Protein AF-A0AAD3D5B6-F1 (afdb_monomer_lite)

Sequence (164 aa):
MVGFAARDKNPHFPGTHKYIALSQQAQGDLVAATDTMNRAVLYEAPWDDTNTIEIREMFQELQAKKKSKAKKSIKEDCNKDKYVLCKSKLDSHALSHGYEVVDTSSSTAPMASYCRGATRLNFWLTTGTVGSYLCHPKRGKTQLFRRDVTMTEAESIFEQAIAI

pLDDT: mean 83.94, std 12.04, range [38.84, 94.69]

Secondary structure (DSSP, 8-state):
--SHHHHTT-TT-TTHHHHHHHHHHHTT-HHHHHHHHHHHHHHS-TT-HHHHHHHHHHHHHHHHHHHHHHHHHHHHHT-TTT-SS-HHHHHHHHHHTTPEEEP-TT-SS-EEEEEETTEEEEEETTTTEEEEEEEETTTEEEEEEE-S--HHHHHHHHHHTT--

Foldseek 3Di:
DPQPVVCVVAVQAQPSLVVVLVVCVVVVNLVVSLVSLVSCLVRHPVVDPVSNVVSVVVNVVSVVVVVVVVVVVQCVQVVVVQWQERQVLLVVLCVVLVWDWDDPVVPPFPWTWTDDVQWIWIARGRFRKIKIWHQDPVPGIDIDIDTPHGHVNSSVVSVVVPPD

Structure (mmCIF, N/CA/C/O backbone):
data_AF-A0AAD3D5B6-F1
#
_entry.id   AF-A0AAD3D5B6-F1
#
loop_
_atom_site.group_PDB
_atom_site.id
_atom_site.type_symbol
_atom_site.label_atom_id
_atom_site.label_alt_id
_atom_site.label_comp_id
_atom_site.label_asym_id
_atom_site.label_entity_id
_atom_site.label_seq_id
_atom_site.pdbx_PDB_ins_code
_atom_site.Cartn_x
_atom_site.Cartn_y
_atom_site.Cartn_z
_atom_site.occupancy
_atom_site.B_iso_or_equiv
_atom_site.auth_seq_id
_atom_site.auth_comp_id
_atom_site.auth_asym_id
_atom_site.auth_atom_id
_atom_site.pdbx_PDB_model_num
ATOM 1 N N . MET A 1 1 ? -0.003 -12.262 -30.944 1.00 44.38 1 MET A N 1
ATOM 2 C CA . MET A 1 1 ? 1.193 -12.921 -30.366 1.00 44.38 1 MET A CA 1
ATOM 3 C C . MET A 1 1 ? 2.243 -13.107 -31.462 1.00 44.38 1 MET A C 1
ATOM 5 O O . MET A 1 1 ? 2.235 -14.151 -32.092 1.00 44.38 1 MET A O 1
ATOM 9 N N . VAL A 1 2 ? 3.090 -12.111 -31.764 1.00 47.75 2 VAL A N 1
ATOM 10 C CA . VAL A 1 2 ? 3.989 -12.200 -32.949 1.00 47.75 2 VAL A CA 1
ATOM 11 C C . VAL A 1 2 ? 5.471 -11.876 -32.661 1.00 47.75 2 VAL A C 1
ATOM 13 O O . VAL A 1 2 ? 6.297 -11.993 -33.551 1.00 47.75 2 VAL A O 1
ATOM 16 N N . GLY A 1 3 ? 5.855 -11.532 -31.423 1.00 51.56 3 GLY A N 1
ATOM 17 C CA . GLY A 1 3 ? 7.245 -11.139 -31.107 1.00 51.56 3 GLY A CA 1
ATOM 18 C C . GLY A 1 3 ? 8.156 -12.236 -30.535 1.00 51.56 3 GLY A C 1
ATOM 19 O O . GLY A 1 3 ? 9.369 -12.179 -30.705 1.00 51.56 3 GLY A O 1
ATOM 20 N N . PHE A 1 4 ? 7.602 -13.248 -29.858 1.00 56.78 4 PHE A N 1
ATOM 21 C CA . PHE A 1 4 ? 8.413 -14.202 -29.083 1.00 56.78 4 PHE A CA 1
ATOM 22 C C . PHE A 1 4 ? 9.172 -15.216 -29.952 1.00 56.78 4 PHE A C 1
ATOM 24 O O . PHE A 1 4 ? 10.326 -15.513 -29.668 1.00 56.78 4 PHE A O 1
ATOM 31 N N . ALA A 1 5 ? 8.571 -15.674 -31.055 1.00 56.56 5 ALA A N 1
ATOM 32 C CA . ALA A 1 5 ? 9.188 -16.659 -31.948 1.00 56.56 5 ALA A CA 1
ATOM 33 C C . ALA A 1 5 ? 10.414 -16.119 -32.712 1.00 56.56 5 ALA A C 1
ATOM 35 O O . ALA A 1 5 ? 11.290 -16.892 -33.094 1.00 56.56 5 ALA A O 1
ATOM 36 N N . ALA A 1 6 ? 10.491 -14.799 -32.925 1.00 54.44 6 ALA A N 1
ATOM 37 C CA . ALA A 1 6 ? 11.641 -14.156 -33.560 1.00 54.44 6 ALA A CA 1
ATOM 38 C C . ALA A 1 6 ? 12.846 -14.060 -32.605 1.00 54.44 6 ALA A C 1
ATOM 40 O O . ALA A 1 6 ? 13.982 -14.265 -33.030 1.00 54.44 6 ALA A O 1
ATOM 41 N N . ARG A 1 7 ? 12.597 -13.834 -31.305 1.00 55.69 7 ARG A N 1
ATOM 42 C CA . ARG A 1 7 ? 13.638 -13.753 -30.267 1.00 55.69 7 ARG A CA 1
ATOM 43 C C . ARG A 1 7 ? 14.417 -15.060 -30.124 1.00 55.69 7 ARG A C 1
ATOM 45 O O . ARG A 1 7 ? 15.637 -15.034 -30.015 1.00 55.69 7 ARG A O 1
ATOM 52 N N . ASP A 1 8 ? 13.721 -16.192 -30.165 1.00 60.78 8 ASP A N 1
ATOM 53 C CA . ASP A 1 8 ? 14.336 -17.509 -29.9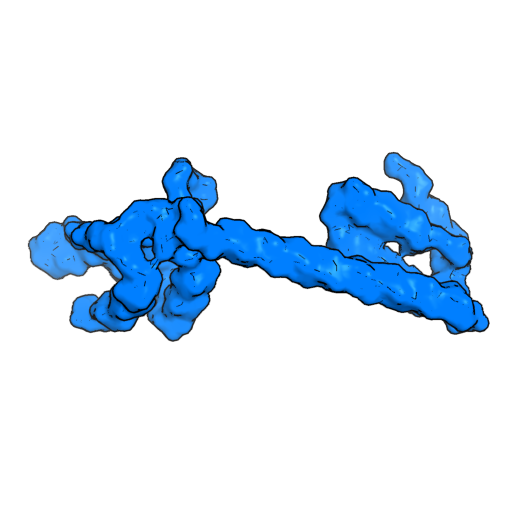49 1.00 60.78 8 ASP A CA 1
ATOM 54 C C . ASP A 1 8 ? 15.210 -17.963 -31.133 1.00 60.78 8 ASP A C 1
ATOM 56 O O . ASP A 1 8 ? 16.017 -18.879 -31.001 1.00 60.78 8 ASP A O 1
ATOM 60 N N . LYS A 1 9 ? 15.068 -17.314 -32.295 1.00 67.25 9 LYS A N 1
ATOM 61 C CA . LYS A 1 9 ? 15.807 -17.643 -33.521 1.00 67.25 9 LYS A CA 1
ATOM 62 C C . LYS A 1 9 ? 17.082 -16.812 -33.695 1.00 67.25 9 LYS A C 1
ATOM 64 O O . LYS A 1 9 ? 18.009 -17.293 -34.337 1.00 67.25 9 LYS A O 1
ATOM 69 N N . ASN A 1 10 ? 17.139 -15.591 -33.153 1.00 68.06 10 ASN A N 1
ATOM 70 C CA . ASN A 1 10 ? 18.338 -14.748 -33.182 1.00 68.06 10 ASN A CA 1
ATOM 71 C C . ASN A 1 10 ? 18.352 -13.742 -32.009 1.00 68.06 10 ASN A C 1
ATOM 73 O O . ASN A 1 10 ? 17.967 -12.583 -32.183 1.00 68.06 10 ASN A O 1
ATOM 77 N N . PRO A 1 11 ? 18.802 -14.156 -30.812 1.00 65.75 11 PRO A N 1
ATOM 78 C CA . PRO A 1 11 ? 18.778 -13.314 -29.614 1.00 65.75 11 PRO A CA 1
ATOM 79 C C . PRO A 1 11 ? 19.756 -12.129 -29.665 1.00 65.75 11 PRO A C 1
ATOM 81 O O . PRO A 1 11 ? 19.648 -11.224 -28.841 1.00 65.75 11 PRO A O 1
ATOM 84 N N . HIS A 1 12 ? 20.687 -12.119 -30.624 1.00 71.81 12 HIS A N 1
ATOM 85 C CA . HIS A 1 12 ? 21.710 -11.083 -30.778 1.00 71.81 12 HIS A CA 1
ATOM 86 C C . HIS A 1 12 ? 21.318 -9.970 -31.756 1.00 71.81 12 HIS A C 1
ATOM 88 O O . HIS A 1 12 ? 22.087 -9.024 -31.921 1.00 71.81 12 HIS A O 1
ATOM 94 N N . PHE A 1 13 ? 20.166 -10.075 -32.431 1.00 75.50 13 PHE A N 1
ATOM 95 C CA . PHE A 1 13 ? 19.772 -9.078 -33.423 1.00 75.50 13 PHE A CA 1
ATOM 96 C C . PHE A 1 13 ? 19.442 -7.732 -32.751 1.00 75.50 13 PHE A C 1
ATOM 98 O O . PHE A 1 13 ? 18.493 -7.682 -31.953 1.00 75.50 13 PHE A O 1
ATOM 105 N N . PRO A 1 14 ? 20.174 -6.651 -33.088 1.00 76.06 14 PRO A N 1
ATOM 106 C CA . PRO A 1 14 ? 19.983 -5.345 -32.473 1.00 76.06 14 PRO A CA 1
ATOM 107 C C . PRO A 1 14 ? 18.589 -4.781 -32.778 1.00 76.06 14 PRO A C 1
ATOM 109 O O . PRO A 1 14 ? 18.043 -4.941 -33.869 1.00 76.06 14 PRO A O 1
ATOM 112 N N . GLY A 1 15 ? 17.984 -4.136 -31.790 1.00 78.50 15 GLY A N 1
ATOM 113 C CA . GLY A 1 15 ? 16.640 -3.576 -31.800 1.00 78.50 15 GLY A CA 1
ATOM 114 C C . GLY A 1 15 ? 15.519 -4.537 -31.388 1.00 78.50 15 GLY A C 1
ATOM 115 O O . GLY A 1 15 ? 14.417 -4.067 -31.105 1.00 78.50 15 GLY A O 1
ATOM 116 N N . THR A 1 16 ? 15.736 -5.856 -31.310 1.00 83.69 16 THR A N 1
ATOM 117 C CA . THR A 1 16 ? 14.631 -6.810 -31.062 1.00 83.69 16 THR A CA 1
ATOM 118 C C . THR A 1 16 ? 13.995 -6.611 -29.688 1.00 83.69 16 THR A C 1
ATOM 120 O O . THR A 1 16 ? 12.769 -6.504 -29.576 1.00 83.69 16 THR A O 1
ATOM 123 N N . HIS A 1 17 ? 14.805 -6.531 -28.628 1.00 86.12 17 HIS A N 1
ATOM 124 C CA . HIS A 1 17 ? 14.280 -6.373 -27.272 1.00 86.12 17 HIS A CA 1
ATOM 125 C C . HIS A 1 17 ? 13.677 -4.985 -27.053 1.00 86.12 17 HIS A C 1
ATOM 127 O O . HIS A 1 17 ? 12.699 -4.867 -26.313 1.00 86.12 17 HIS A O 1
ATOM 133 N N . LYS A 1 18 ? 14.179 -3.966 -27.764 1.00 87.62 18 LYS A N 1
ATOM 134 C CA . LYS A 1 18 ? 13.659 -2.591 -27.746 1.00 87.62 18 LYS A CA 1
ATOM 135 C C . LYS A 1 18 ? 12.176 -2.553 -28.118 1.00 87.62 18 LYS A C 1
ATOM 137 O O . LYS A 1 18 ? 11.357 -2.039 -27.358 1.00 87.62 18 LYS A O 1
ATOM 142 N N . TYR A 1 19 ? 11.796 -3.158 -29.244 1.00 88.38 19 TYR A N 1
ATOM 143 C CA . TYR A 1 19 ? 10.394 -3.173 -29.685 1.00 88.38 19 TYR A CA 1
ATOM 144 C C . TYR A 1 19 ? 9.485 -3.976 -28.750 1.00 88.38 19 TYR A C 1
ATOM 146 O O . TYR A 1 19 ? 8.352 -3.569 -28.484 1.00 88.38 19 TYR A O 1
ATOM 154 N N . ILE A 1 20 ? 9.980 -5.094 -28.214 1.00 89.38 20 ILE A N 1
ATOM 155 C CA . ILE A 1 20 ? 9.222 -5.915 -27.262 1.00 89.38 20 ILE A CA 1
ATOM 156 C C . ILE A 1 20 ? 8.979 -5.134 -25.966 1.00 89.38 20 ILE A C 1
ATOM 158 O O . ILE A 1 20 ? 7.844 -5.089 -25.487 1.00 89.38 20 ILE A O 1
ATOM 162 N N . ALA A 1 21 ? 10.006 -4.469 -25.437 1.00 91.00 21 ALA A N 1
ATOM 163 C CA . ALA A 1 21 ? 9.898 -3.651 -24.237 1.00 91.00 21 ALA A CA 1
ATOM 164 C C . ALA A 1 21 ? 8.934 -2.471 -24.435 1.00 91.00 21 ALA A C 1
ATOM 166 O O . ALA A 1 21 ? 8.102 -2.216 -23.566 1.00 91.00 21 ALA A O 1
ATOM 167 N N . LEU A 1 22 ? 8.969 -1.803 -25.595 1.00 91.62 22 LEU A N 1
ATOM 168 C CA . LEU A 1 22 ? 8.010 -0.746 -25.940 1.00 91.62 22 LEU A CA 1
ATOM 169 C C . LEU A 1 22 ? 6.571 -1.276 -26.004 1.00 91.62 22 LEU A C 1
ATOM 171 O O . LEU A 1 22 ? 5.657 -0.636 -25.482 1.00 91.62 22 LEU A O 1
ATOM 175 N N . SER A 1 23 ? 6.361 -2.463 -26.580 1.00 92.94 23 SER A N 1
ATOM 176 C CA . SER A 1 23 ? 5.046 -3.112 -26.608 1.00 92.94 23 SER A CA 1
ATOM 177 C C . SER A 1 23 ? 4.545 -3.453 -25.201 1.00 92.94 23 SER A C 1
ATOM 179 O O . SER A 1 23 ? 3.386 -3.193 -24.885 1.00 92.94 23 SER A O 1
ATOM 181 N N . GLN A 1 24 ? 5.399 -4.016 -24.345 1.00 92.88 24 GLN A N 1
ATOM 182 C CA . GLN A 1 24 ? 5.060 -4.336 -22.951 1.00 92.88 24 GLN A CA 1
ATOM 183 C C . GLN A 1 24 ? 4.778 -3.062 -22.141 1.00 92.88 24 GLN A C 1
ATOM 185 O O . GLN A 1 24 ? 3.819 -3.004 -21.371 1.00 92.88 24 GLN A O 1
ATOM 190 N N . GLN A 1 25 ? 5.548 -1.996 -22.378 1.00 92.06 25 GLN A N 1
ATOM 191 C CA . GLN A 1 25 ? 5.310 -0.685 -21.784 1.00 92.06 25 GLN A CA 1
ATOM 192 C C . GLN A 1 25 ? 3.953 -0.109 -22.215 1.00 92.06 25 GLN A C 1
ATOM 194 O O . GLN A 1 25 ? 3.238 0.422 -21.364 1.00 92.06 25 GLN A O 1
ATOM 199 N N . ALA A 1 26 ? 3.581 -0.228 -23.494 1.00 91.88 26 ALA A N 1
ATOM 200 C CA . ALA A 1 26 ? 2.278 0.206 -24.007 1.00 91.88 26 ALA A CA 1
ATOM 201 C C . ALA A 1 26 ? 1.115 -0.593 -23.392 1.00 91.88 26 ALA A C 1
ATOM 203 O O . ALA A 1 26 ? 0.053 -0.034 -23.131 1.00 91.88 26 ALA A O 1
ATOM 204 N N . GLN A 1 27 ? 1.338 -1.874 -23.083 1.00 92.00 27 GLN A N 1
ATOM 205 C CA . GLN A 1 27 ? 0.402 -2.718 -22.329 1.00 92.00 27 GLN A CA 1
ATOM 206 C C . GLN A 1 27 ? 0.364 -2.390 -20.825 1.00 92.00 27 GLN A C 1
ATOM 208 O O . GLN A 1 27 ? -0.503 -2.878 -20.105 1.00 92.00 27 GLN A O 1
ATOM 213 N N . GLY A 1 28 ? 1.286 -1.558 -20.333 1.00 90.06 28 GLY A N 1
ATOM 214 C CA . GLY A 1 28 ? 1.387 -1.166 -18.929 1.00 90.06 28 GLY A CA 1
ATOM 215 C C . GLY A 1 28 ? 2.185 -2.129 -18.046 1.00 90.06 28 GLY A C 1
ATOM 216 O O . GLY A 1 28 ? 2.410 -1.797 -16.876 1.00 90.06 28 GLY A O 1
ATOM 217 N N . ASP A 1 29 ? 2.668 -3.247 -18.593 1.00 92.00 29 ASP A N 1
ATOM 218 C CA . ASP A 1 29 ? 3.498 -4.232 -17.898 1.00 92.00 29 ASP A CA 1
ATOM 219 C C . ASP A 1 29 ? 4.961 -3.768 -17.841 1.00 92.00 29 ASP A C 1
ATOM 221 O O . ASP A 1 29 ? 5.826 -4.135 -18.640 1.00 92.00 29 ASP A O 1
ATOM 225 N N . LEU A 1 30 ? 5.237 -2.909 -16.859 1.00 91.88 30 LEU A N 1
ATOM 226 C CA . LEU A 1 30 ? 6.584 -2.396 -16.620 1.00 91.88 30 LEU A CA 1
ATOM 227 C C . LEU A 1 30 ? 7.549 -3.474 -16.111 1.00 91.88 30 LEU A C 1
ATOM 229 O O . LEU A 1 30 ? 8.760 -3.296 -16.237 1.00 91.88 30 LEU A O 1
ATOM 233 N N . VAL A 1 31 ? 7.051 -4.558 -15.507 1.00 92.38 31 VAL A N 1
ATOM 234 C CA . VAL A 1 31 ? 7.907 -5.613 -14.946 1.00 92.38 31 VAL A CA 1
ATOM 235 C C . VAL A 1 31 ? 8.486 -6.444 -16.082 1.00 92.38 31 VAL A C 1
ATOM 237 O O . VAL A 1 31 ? 9.708 -6.569 -16.161 1.00 92.38 31 VAL A O 1
ATOM 240 N N . ALA A 1 32 ? 7.638 -6.912 -17.001 1.00 91.94 32 ALA A N 1
ATOM 241 C CA . ALA A 1 32 ? 8.086 -7.637 -18.185 1.00 91.94 32 ALA A CA 1
ATOM 242 C C . ALA A 1 32 ? 8.984 -6.775 -19.087 1.00 91.94 32 ALA A C 1
ATOM 244 O O . ALA A 1 32 ? 10.002 -7.271 -19.571 1.00 91.94 32 ALA A O 1
ATOM 245 N N . ALA A 1 33 ? 8.671 -5.481 -19.245 1.00 93.56 33 ALA A N 1
ATOM 246 C CA . ALA A 1 33 ? 9.513 -4.541 -19.992 1.00 93.56 33 ALA A CA 1
ATOM 247 C C . ALA A 1 33 ? 10.918 -4.419 -19.386 1.00 93.56 33 ALA A C 1
ATOM 249 O O . ALA A 1 33 ? 11.918 -4.479 -20.101 1.00 93.56 33 ALA A O 1
ATOM 250 N N . THR A 1 34 ? 11.004 -4.304 -18.057 1.00 93.69 34 THR A N 1
ATOM 251 C CA . THR A 1 34 ? 12.288 -4.205 -17.347 1.00 93.69 34 THR A CA 1
ATOM 252 C C . THR A 1 34 ? 13.110 -5.485 -17.502 1.00 93.69 34 THR A C 1
ATOM 254 O O . THR A 1 34 ? 14.308 -5.408 -17.760 1.00 93.69 34 THR A O 1
ATOM 257 N N . ASP A 1 35 ? 12.480 -6.657 -17.374 1.00 91.94 35 ASP A N 1
ATOM 258 C CA . ASP A 1 35 ? 13.161 -7.948 -17.537 1.00 91.94 35 ASP A CA 1
ATOM 259 C C . ASP A 1 35 ? 13.653 -8.157 -18.976 1.00 91.94 35 ASP A C 1
ATOM 261 O O . ASP A 1 35 ? 14.790 -8.567 -19.205 1.00 91.94 35 ASP A O 1
ATOM 265 N N . THR A 1 36 ? 12.832 -7.788 -19.960 1.00 91.50 36 THR A N 1
ATOM 266 C CA . THR A 1 36 ? 13.191 -7.857 -21.382 1.00 91.50 36 THR A CA 1
ATOM 267 C C . THR A 1 36 ? 14.403 -6.978 -21.696 1.00 91.50 36 THR A C 1
ATOM 269 O O . THR A 1 36 ? 15.318 -7.430 -22.381 1.00 91.50 36 THR A O 1
ATOM 272 N N . MET A 1 37 ? 14.460 -5.762 -21.145 1.00 90.94 37 MET A N 1
ATOM 273 C CA . MET A 1 37 ? 15.611 -4.867 -21.316 1.00 90.94 37 MET A CA 1
ATOM 274 C C . MET A 1 37 ? 16.851 -5.334 -20.550 1.00 90.94 37 MET A C 1
ATOM 276 O O . MET A 1 37 ? 17.960 -5.192 -21.052 1.00 90.94 37 MET A O 1
ATOM 280 N N . ASN A 1 38 ? 16.691 -5.946 -19.374 1.00 90.25 38 ASN A N 1
ATOM 281 C CA . ASN A 1 38 ? 17.814 -6.529 -18.636 1.00 90.25 38 ASN A CA 1
ATOM 282 C C . ASN A 1 38 ? 18.502 -7.643 -19.447 1.00 90.25 38 ASN A C 1
ATOM 284 O O . ASN A 1 38 ? 19.726 -7.733 -19.488 1.00 90.25 38 ASN A O 1
ATOM 288 N N . ARG A 1 39 ? 17.714 -8.455 -20.163 1.00 88.06 39 ARG A N 1
ATOM 289 C CA . ARG A 1 39 ? 18.240 -9.460 -21.099 1.00 88.06 39 ARG A CA 1
ATOM 290 C C . ARG A 1 39 ? 18.939 -8.815 -22.296 1.00 88.06 39 ARG A C 1
ATOM 292 O O . ARG A 1 39 ? 19.981 -9.308 -22.711 1.00 88.06 39 ARG A O 1
ATOM 299 N N . ALA A 1 40 ? 18.408 -7.707 -22.812 1.00 88.94 40 ALA A N 1
ATOM 300 C CA . ALA A 1 40 ? 19.017 -6.976 -23.922 1.00 88.94 40 ALA A CA 1
ATOM 301 C C . ALA A 1 40 ? 20.439 -6.498 -23.586 1.00 88.94 40 ALA A C 1
ATOM 303 O O . ALA A 1 40 ? 21.340 -6.682 -24.393 1.00 88.94 40 ALA A O 1
ATOM 304 N N . VAL A 1 41 ? 20.670 -5.990 -22.365 1.00 86.00 41 VAL A N 1
ATOM 305 C CA . VAL A 1 41 ? 22.013 -5.569 -21.903 1.00 86.00 41 VAL A CA 1
ATOM 306 C C . VAL A 1 41 ? 23.025 -6.715 -21.969 1.00 86.00 41 VAL A C 1
ATOM 308 O O . VAL A 1 41 ? 24.201 -6.486 -22.234 1.00 86.00 41 VAL A O 1
ATOM 311 N N . LEU A 1 42 ? 22.582 -7.943 -21.693 1.00 82.94 42 LEU A N 1
ATOM 312 C CA . LEU A 1 42 ? 23.456 -9.113 -21.624 1.00 82.94 42 LEU A CA 1
ATOM 313 C C . LEU A 1 42 ? 23.737 -9.727 -22.997 1.00 82.94 42 LEU A C 1
ATOM 315 O O . LEU A 1 42 ? 24.826 -10.255 -23.212 1.00 82.94 42 LEU A O 1
ATOM 319 N N . TYR A 1 43 ? 22.756 -9.705 -23.900 1.00 81.81 43 TYR A N 1
ATOM 320 C CA . TYR A 1 43 ? 22.803 -10.508 -25.123 1.00 81.81 43 TYR A CA 1
ATOM 321 C C . TYR A 1 43 ? 22.827 -9.690 -26.412 1.00 81.81 43 TYR A C 1
ATOM 323 O O . TYR A 1 43 ? 23.311 -10.185 -27.427 1.00 81.81 43 TYR A O 1
ATOM 331 N N . GLU A 1 44 ? 22.331 -8.459 -26.427 1.00 80.94 44 GLU A N 1
ATOM 332 C CA . GLU A 1 44 ? 22.151 -7.715 -27.670 1.00 80.94 44 GLU A CA 1
ATOM 333 C C . GLU A 1 44 ? 23.424 -6.943 -28.032 1.00 80.94 44 GLU A C 1
ATOM 335 O O . GLU A 1 44 ? 23.745 -5.943 -27.398 1.00 80.94 44 GLU A O 1
ATOM 340 N N . ALA A 1 45 ? 24.152 -7.437 -29.041 1.00 80.31 45 ALA A N 1
ATOM 341 C CA . ALA A 1 45 ? 25.368 -6.835 -29.598 1.00 80.31 45 ALA A CA 1
ATOM 342 C C . ALA A 1 45 ? 26.281 -6.147 -28.552 1.00 80.31 45 ALA A C 1
ATOM 344 O O . ALA A 1 45 ? 26.515 -4.943 -28.648 1.00 80.31 45 ALA A O 1
ATOM 345 N N . PRO A 1 46 ? 26.827 -6.881 -27.558 1.00 76.94 46 PRO A N 1
ATOM 346 C CA . PRO A 1 46 ? 27.632 -6.297 -26.475 1.00 76.94 46 PRO A CA 1
ATOM 347 C C . PRO A 1 46 ? 28.948 -5.655 -26.942 1.00 76.94 46 PRO A C 1
ATOM 349 O O . PRO A 1 46 ? 29.639 -5.021 -26.153 1.00 76.94 46 PRO A O 1
ATOM 352 N N . TRP A 1 47 ? 29.318 -5.859 -28.206 1.00 81.19 47 TRP A N 1
ATOM 353 C CA . TRP A 1 47 ? 30.474 -5.244 -28.856 1.00 81.19 47 TRP A CA 1
ATOM 354 C C . TRP A 1 47 ? 30.151 -3.893 -29.513 1.00 81.19 47 TRP A C 1
ATOM 356 O O . TRP A 1 47 ? 31.062 -3.241 -30.014 1.00 81.19 47 TRP A O 1
ATOM 366 N N . ASP A 1 48 ? 28.877 -3.494 -29.566 1.00 85.56 48 ASP A N 1
ATOM 367 C CA . ASP A 1 48 ? 28.447 -2.192 -30.066 1.00 85.56 48 ASP A CA 1
ATOM 368 C C . ASP A 1 48 ? 28.151 -1.258 -28.886 1.00 85.56 48 ASP A C 1
ATOM 370 O O . ASP A 1 48 ? 27.153 -1.395 -28.164 1.00 85.56 48 ASP A O 1
ATOM 374 N N . ASP A 1 49 ? 29.046 -0.293 -28.689 1.00 86.06 49 ASP A N 1
ATOM 375 C CA . ASP A 1 49 ? 28.942 0.692 -27.616 1.00 86.06 49 ASP A CA 1
ATOM 376 C C . ASP A 1 49 ? 27.673 1.545 -27.744 1.00 86.06 49 ASP A C 1
ATOM 378 O O . ASP A 1 49 ? 27.059 1.887 -26.731 1.00 86.06 49 ASP A O 1
ATOM 382 N N . THR A 1 50 ? 27.234 1.847 -28.972 1.00 87.44 50 THR A N 1
ATOM 383 C CA . THR A 1 50 ? 26.036 2.668 -29.205 1.00 87.44 50 THR A CA 1
ATOM 384 C C . THR A 1 50 ? 24.777 1.937 -28.753 1.00 87.44 50 THR A C 1
ATOM 386 O O . THR A 1 50 ? 23.994 2.477 -27.969 1.00 87.44 50 THR A O 1
ATOM 389 N N . ASN A 1 51 ? 24.648 0.663 -29.124 1.00 84.31 51 ASN A N 1
ATOM 390 C CA . ASN A 1 51 ? 23.558 -0.199 -28.682 1.00 84.31 51 ASN A CA 1
ATOM 391 C C . ASN A 1 51 ? 23.555 -0.374 -27.154 1.00 84.31 51 ASN A C 1
ATOM 393 O O . ASN A 1 51 ? 22.512 -0.296 -26.502 1.00 84.31 51 ASN A O 1
ATOM 397 N N . THR A 1 52 ? 24.733 -0.543 -26.554 1.00 84.12 52 THR A N 1
ATOM 398 C CA . THR A 1 52 ? 24.871 -0.694 -25.099 1.00 84.12 52 THR A CA 1
ATOM 399 C C . THR A 1 52 ? 24.413 0.556 -24.342 1.00 84.12 52 THR A C 1
ATOM 401 O O . THR A 1 52 ? 23.757 0.439 -23.300 1.00 84.12 52 THR A O 1
ATOM 404 N N . ILE A 1 53 ? 24.739 1.751 -24.846 1.00 89.56 53 ILE A N 1
ATOM 405 C CA . ILE A 1 53 ? 24.296 3.025 -24.264 1.00 89.56 53 ILE A CA 1
ATOM 406 C C . ILE A 1 53 ? 22.773 3.150 -24.370 1.00 89.56 53 ILE A C 1
ATOM 408 O O . ILE A 1 53 ? 22.119 3.343 -23.343 1.00 89.56 53 ILE A O 1
ATOM 412 N N . GLU A 1 54 ? 22.200 2.944 -25.559 1.00 89.69 54 GLU A N 1
ATOM 413 C CA . GLU A 1 54 ? 20.751 3.057 -25.777 1.00 89.69 54 GLU A CA 1
ATOM 414 C C . GLU A 1 54 ? 19.942 2.122 -24.866 1.00 89.69 54 GLU A C 1
ATOM 416 O O . GLU A 1 54 ? 18.941 2.520 -24.259 1.00 89.69 54 GLU A O 1
ATOM 421 N N . ILE A 1 55 ? 20.378 0.866 -24.737 1.00 90.38 55 ILE A N 1
ATOM 422 C CA . ILE A 1 55 ? 19.700 -0.127 -23.900 1.00 90.38 55 ILE A CA 1
ATOM 423 C C . ILE A 1 55 ? 19.761 0.286 -22.424 1.00 90.38 55 ILE A C 1
ATOM 425 O O . ILE A 1 55 ? 18.763 0.161 -21.704 1.00 90.38 55 ILE A O 1
ATOM 429 N N . ARG A 1 56 ? 20.908 0.796 -21.956 1.00 89.50 56 ARG A N 1
ATOM 430 C CA . ARG A 1 56 ? 21.077 1.263 -20.571 1.00 89.50 56 ARG A CA 1
ATOM 431 C C . ARG A 1 56 ? 20.205 2.473 -20.267 1.00 89.50 56 ARG A C 1
ATOM 433 O O . ARG A 1 56 ? 19.572 2.488 -19.211 1.00 89.50 56 ARG A O 1
ATOM 440 N N . GLU A 1 57 ? 20.147 3.451 -21.164 1.00 92.69 57 GLU A N 1
ATOM 441 C CA . GLU A 1 57 ? 19.289 4.632 -21.015 1.00 92.69 57 GLU A CA 1
ATOM 442 C C . GLU A 1 57 ? 17.819 4.221 -20.906 1.00 92.69 57 GLU A C 1
ATOM 444 O O . GLU A 1 57 ? 17.140 4.552 -19.930 1.00 92.69 57 GLU A O 1
ATOM 449 N N . MET A 1 58 ? 17.349 3.380 -21.830 1.00 90.06 58 MET A N 1
ATOM 450 C CA . MET A 1 58 ? 15.974 2.887 -21.804 1.00 90.06 58 MET A CA 1
ATOM 451 C C . MET A 1 58 ? 15.675 2.060 -20.540 1.00 90.06 58 MET A C 1
ATOM 453 O O . MET A 1 58 ? 14.598 2.187 -19.949 1.00 90.06 58 MET A O 1
ATOM 457 N N . PHE A 1 59 ? 16.620 1.245 -20.065 1.00 91.06 59 PHE A N 1
ATOM 458 C CA . PHE A 1 59 ? 16.467 0.516 -18.805 1.00 91.06 59 PHE A CA 1
ATOM 459 C C . PHE A 1 59 ? 16.327 1.462 -17.599 1.00 91.06 59 PHE A C 1
ATOM 461 O O . PHE A 1 59 ? 15.462 1.251 -16.741 1.00 91.06 59 PHE A O 1
ATOM 468 N N . GLN A 1 60 ? 17.129 2.529 -17.534 1.00 92.69 60 GLN A N 1
ATOM 469 C CA . GLN A 1 60 ? 17.038 3.537 -16.472 1.00 92.69 60 GLN A CA 1
ATOM 470 C C . GLN A 1 60 ? 15.689 4.265 -16.490 1.00 92.69 60 GLN A C 1
ATOM 472 O O . GLN A 1 60 ? 15.080 4.454 -15.430 1.00 92.69 60 GLN A O 1
ATOM 477 N N . GLU A 1 61 ? 15.174 4.611 -17.669 1.00 93.00 61 GLU A N 1
ATOM 478 C CA . GLU A 1 61 ? 13.848 5.216 -17.805 1.00 93.00 61 GLU A CA 1
ATOM 479 C C . GLU A 1 61 ? 12.731 4.305 -17.288 1.00 93.00 61 GLU A C 1
ATOM 481 O O . GLU A 1 61 ? 11.837 4.762 -16.567 1.00 93.00 61 GLU A O 1
ATOM 486 N N . LEU A 1 62 ? 12.766 3.011 -17.624 1.00 92.19 62 LEU A N 1
ATOM 487 C CA . LEU A 1 62 ? 11.778 2.040 -17.144 1.00 92.19 62 LEU A CA 1
ATOM 488 C C . LEU A 1 62 ? 11.818 1.917 -15.618 1.00 92.19 62 LEU A C 1
ATOM 490 O O . LEU A 1 62 ? 10.768 1.915 -14.968 1.00 92.19 62 LEU A O 1
ATOM 494 N N . GLN A 1 63 ? 13.014 1.908 -15.027 1.00 92.06 63 GLN A N 1
ATOM 495 C CA . GLN A 1 63 ? 13.182 1.907 -13.574 1.00 92.06 63 GLN A CA 1
ATOM 496 C C . GLN A 1 63 ? 12.635 3.190 -12.933 1.00 92.06 63 GLN A C 1
ATOM 498 O O . GLN A 1 63 ? 11.949 3.130 -11.907 1.00 92.06 63 GLN A O 1
ATOM 503 N N . ALA A 1 64 ? 12.881 4.355 -13.537 1.00 91.81 64 ALA A N 1
ATOM 504 C CA . ALA A 1 64 ? 12.332 5.627 -13.074 1.00 91.81 64 ALA A CA 1
ATOM 505 C C . ALA A 1 64 ? 10.795 5.645 -13.151 1.00 91.81 64 ALA A C 1
ATOM 507 O O . ALA A 1 64 ? 10.138 6.043 -12.186 1.00 91.81 64 ALA A O 1
ATOM 508 N N . LYS A 1 65 ? 10.211 5.132 -14.243 1.00 90.50 65 LYS A N 1
ATOM 509 C CA . LYS A 1 65 ? 8.756 4.976 -14.425 1.00 90.50 65 LYS A CA 1
ATOM 510 C C . LYS A 1 65 ? 8.143 4.007 -13.413 1.00 90.50 65 LYS A C 1
ATOM 512 O O . LYS A 1 65 ? 7.065 4.269 -12.881 1.00 90.50 65 LYS A O 1
ATOM 517 N N . LYS A 1 66 ? 8.827 2.905 -13.095 1.00 89.62 66 LYS A N 1
ATOM 518 C CA . LYS A 1 66 ? 8.394 1.960 -12.054 1.00 89.62 66 LYS A CA 1
ATOM 519 C C . LYS A 1 66 ? 8.369 2.635 -10.680 1.00 89.62 66 LYS A C 1
ATOM 521 O O . LYS A 1 66 ? 7.372 2.535 -9.965 1.00 89.62 66 LYS A O 1
ATOM 526 N N . LYS A 1 67 ? 9.420 3.392 -10.343 1.00 86.75 67 LYS A N 1
ATOM 527 C CA . LYS A 1 67 ? 9.494 4.182 -9.102 1.00 86.75 67 LYS A CA 1
ATOM 528 C C . LYS A 1 67 ? 8.427 5.278 -9.048 1.00 86.75 67 LYS A C 1
ATOM 530 O O . LYS A 1 67 ? 7.839 5.485 -7.989 1.00 86.75 67 LYS A O 1
ATOM 535 N N . SER A 1 68 ? 8.154 5.978 -10.150 1.00 84.31 68 SER A N 1
ATOM 536 C CA . SER A 1 68 ? 7.138 7.037 -10.183 1.00 84.31 68 SER A CA 1
ATOM 537 C C . SER A 1 68 ? 5.717 6.482 -10.062 1.00 84.31 68 SER A C 1
ATOM 539 O O . SER A 1 68 ? 4.934 7.038 -9.293 1.00 84.31 68 SER A O 1
ATOM 541 N N . LYS A 1 69 ? 5.397 5.350 -10.713 1.00 82.06 69 LYS A N 1
ATOM 542 C CA . LYS A 1 69 ? 4.117 4.645 -10.510 1.00 82.06 69 LYS A CA 1
ATOM 543 C C . LYS A 1 69 ? 3.943 4.189 -9.060 1.00 82.06 69 LYS A C 1
ATOM 545 O O . LYS A 1 69 ? 2.895 4.458 -8.486 1.00 82.06 69 LYS A O 1
ATOM 550 N N . ALA A 1 70 ? 4.969 3.589 -8.451 1.00 75.19 70 ALA A N 1
ATOM 551 C CA . ALA A 1 70 ? 4.921 3.182 -7.043 1.00 75.19 70 ALA A CA 1
ATOM 552 C C . ALA A 1 70 ? 4.723 4.379 -6.094 1.00 75.19 70 ALA A C 1
ATOM 554 O O . ALA A 1 70 ? 3.947 4.314 -5.147 1.00 75.19 70 ALA A O 1
ATOM 555 N N . LYS A 1 71 ? 5.376 5.516 -6.367 1.00 73.19 71 LYS A N 1
ATOM 556 C CA . LYS A 1 71 ? 5.137 6.756 -5.611 1.00 73.19 71 LYS A CA 1
ATOM 557 C C . LYS A 1 71 ? 3.718 7.291 -5.811 1.00 73.19 71 LYS A C 1
ATOM 559 O O . LYS A 1 71 ? 3.142 7.806 -4.858 1.00 73.19 71 LYS A O 1
ATOM 564 N N . LYS A 1 72 ? 3.155 7.183 -7.020 1.00 70.25 72 LYS A N 1
ATOM 565 C CA . LYS A 1 72 ? 1.783 7.617 -7.313 1.00 70.25 72 LYS A CA 1
ATOM 566 C C . LYS A 1 72 ? 0.756 6.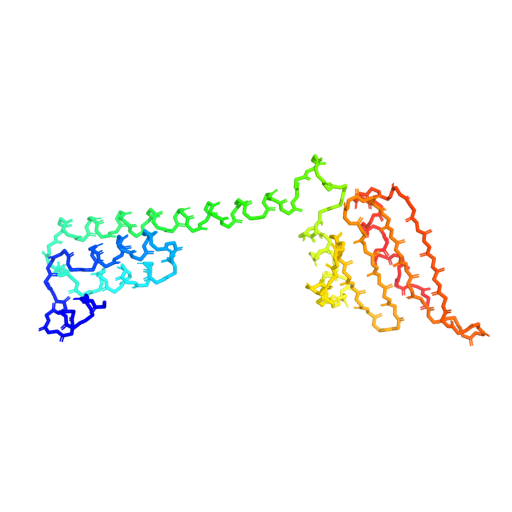778 -6.552 1.00 70.25 72 LYS A C 1
ATOM 568 O O . LYS A 1 72 ? -0.110 7.371 -5.923 1.00 70.25 72 LYS A O 1
ATOM 573 N N . SER A 1 73 ? 0.898 5.450 -6.534 1.00 64.88 73 SER A N 1
ATOM 574 C CA . SER A 1 73 ? 0.003 4.574 -5.764 1.00 64.88 73 SER A CA 1
ATOM 575 C C . SER A 1 73 ? 0.090 4.858 -4.263 1.00 64.88 73 SER A C 1
ATOM 577 O O . SER A 1 73 ? -0.932 5.058 -3.620 1.00 64.88 73 SER A O 1
ATOM 579 N N . ILE A 1 74 ? 1.305 5.018 -3.722 1.00 65.19 74 ILE A N 1
ATOM 580 C CA . ILE A 1 74 ? 1.485 5.401 -2.313 1.00 65.19 74 ILE A CA 1
ATOM 581 C C . ILE A 1 74 ? 0.803 6.744 -2.024 1.00 65.19 74 ILE A C 1
ATOM 583 O O . ILE A 1 74 ? 0.148 6.879 -0.997 1.00 65.19 74 ILE A O 1
ATOM 587 N N . LYS A 1 75 ? 0.932 7.734 -2.919 1.00 60.22 75 LYS A N 1
ATOM 588 C CA . LYS A 1 75 ? 0.333 9.067 -2.752 1.00 60.22 75 LYS A CA 1
ATOM 589 C C . LYS A 1 75 ? -1.199 9.049 -2.831 1.00 60.22 75 LYS A C 1
ATOM 591 O O . LYS A 1 75 ? -1.834 9.844 -2.145 1.00 60.22 75 LYS A O 1
ATOM 596 N N . GLU A 1 76 ? -1.791 8.161 -3.629 1.00 61.97 76 GLU A N 1
ATOM 597 C CA . GLU A 1 76 ? -3.249 7.971 -3.692 1.00 61.97 76 GLU A CA 1
ATOM 598 C C . GLU A 1 76 ? -3.810 7.436 -2.363 1.00 61.97 76 GLU A C 1
ATOM 600 O O . GLU A 1 76 ? -4.839 7.932 -1.898 1.00 61.97 76 GLU A O 1
ATOM 605 N N . ASP A 1 77 ? -3.091 6.529 -1.695 1.00 61.06 77 ASP A N 1
ATOM 606 C CA . ASP A 1 77 ? -3.490 5.958 -0.398 1.00 61.06 77 ASP A CA 1
ATOM 607 C C . ASP A 1 77 ? -3.377 6.947 0.778 1.00 61.06 77 ASP A C 1
ATOM 609 O O . ASP A 1 77 ? -3.986 6.743 1.829 1.00 61.06 77 ASP A O 1
ATOM 613 N N . CYS A 1 78 ? -2.613 8.032 0.616 1.00 61.03 78 CYS A N 1
ATOM 614 C CA . CYS A 1 78 ? -2.448 9.096 1.611 1.00 61.03 78 CYS A CA 1
ATOM 615 C C . CYS A 1 78 ? -2.965 10.463 1.151 1.00 61.03 78 CYS A C 1
ATOM 617 O O . CYS A 1 78 ? -2.516 11.499 1.650 1.00 61.03 78 CYS A O 1
ATOM 619 N N . ASN A 1 79 ? -3.923 10.481 0.219 1.00 76.31 79 ASN A N 1
ATOM 620 C CA . ASN A 1 79 ? -4.588 11.714 -0.176 1.00 76.31 79 ASN A CA 1
ATOM 621 C C . ASN A 1 79 ? -5.404 12.292 0.998 1.00 76.31 79 ASN A C 1
ATOM 623 O O . ASN A 1 79 ? -6.504 11.819 1.286 1.00 76.31 79 ASN A O 1
ATOM 627 N N . LYS A 1 80 ? -4.864 13.336 1.640 1.00 69.44 80 LYS A N 1
ATOM 628 C CA . LYS A 1 80 ? -5.475 14.029 2.788 1.00 69.44 80 LYS A CA 1
ATOM 629 C C . LYS A 1 80 ? -6.840 14.642 2.477 1.00 69.44 80 LYS A C 1
ATOM 631 O O . LYS A 1 80 ? -7.653 14.776 3.381 1.00 69.44 80 LYS A O 1
ATOM 636 N N . ASP A 1 81 ? -7.102 14.969 1.213 1.00 76.56 81 ASP A N 1
ATOM 637 C CA . ASP A 1 81 ? -8.376 15.563 0.796 1.00 76.56 81 ASP A CA 1
ATOM 638 C C . ASP A 1 81 ? -9.499 14.513 0.728 1.00 76.56 81 ASP A C 1
ATOM 640 O O . ASP A 1 81 ? -10.680 14.853 0.719 1.00 76.56 81 ASP A O 1
ATOM 644 N N . LYS A 1 82 ? -9.137 13.222 0.680 1.00 82.38 82 LYS A N 1
ATOM 645 C CA . LYS A 1 82 ? -10.073 12.091 0.589 1.00 82.38 82 LYS A CA 1
ATOM 646 C C . LYS A 1 82 ? -10.131 11.260 1.871 1.00 82.38 82 LYS A C 1
ATOM 648 O O . LYS A 1 82 ? -11.189 10.724 2.201 1.00 82.38 82 LYS A O 1
ATOM 653 N N . TYR A 1 83 ? -9.004 11.116 2.562 1.00 86.44 83 TYR A N 1
ATOM 654 C CA . TYR A 1 83 ? -8.869 10.266 3.739 1.00 86.44 83 TYR A CA 1
ATOM 655 C C . TYR A 1 83 ? -8.251 11.041 4.901 1.00 86.44 83 TYR A C 1
ATOM 657 O O . TYR A 1 83 ? -7.196 11.659 4.762 1.00 86.44 83 TYR A O 1
ATOM 665 N N . VAL A 1 84 ? -8.890 10.944 6.067 1.00 90.00 84 VAL A N 1
ATOM 666 C CA . VAL A 1 84 ? -8.389 11.496 7.334 1.00 90.00 84 VAL A CA 1
ATOM 667 C C . VAL A 1 84 ? -7.199 10.675 7.837 1.00 90.00 84 VAL A C 1
ATOM 669 O O . VAL A 1 84 ? -6.242 11.225 8.384 1.00 90.00 84 VAL A O 1
ATOM 672 N N . LEU A 1 85 ? -7.235 9.357 7.617 1.00 90.94 85 LEU A N 1
ATOM 673 C CA . LEU A 1 85 ? -6.193 8.423 8.039 1.00 90.94 85 LEU A CA 1
ATOM 674 C C . LEU A 1 85 ? -5.473 7.810 6.839 1.00 90.94 85 LEU A C 1
ATOM 676 O O . LEU A 1 85 ? -6.087 7.409 5.851 1.00 90.94 85 LEU A O 1
ATOM 680 N N . CYS A 1 86 ? -4.154 7.685 6.958 1.00 90.94 86 CYS A N 1
ATOM 681 C CA . CYS A 1 86 ? -3.302 7.105 5.928 1.00 90.94 86 CYS A CA 1
ATOM 682 C C . CYS A 1 86 ? -3.104 5.602 6.164 1.00 90.94 86 CYS A C 1
ATOM 684 O O . CYS A 1 86 ? -2.482 5.211 7.154 1.00 90.94 86 CYS A O 1
ATOM 686 N N . LYS A 1 87 ? -3.555 4.760 5.223 1.00 90.12 87 LYS A N 1
ATOM 687 C CA . LYS A 1 87 ? -3.431 3.297 5.339 1.00 90.12 87 LYS A CA 1
ATOM 688 C C . LYS A 1 87 ? -1.981 2.831 5.437 1.00 90.12 87 LYS A C 1
ATOM 690 O O . LYS A 1 87 ? -1.664 2.047 6.318 1.00 90.12 87 LYS A O 1
ATOM 695 N N . SER A 1 88 ? -1.091 3.321 4.576 1.00 89.25 88 SER A N 1
ATOM 696 C CA . SER A 1 88 ? 0.312 2.876 4.570 1.00 89.25 88 SER A CA 1
ATOM 697 C C . SER A 1 88 ? 1.037 3.222 5.873 1.00 89.25 88 SER A C 1
ATOM 699 O O . SER A 1 88 ? 1.851 2.440 6.362 1.00 89.25 88 SER A O 1
ATOM 701 N N . LYS A 1 89 ? 0.692 4.367 6.474 1.00 91.25 89 LYS A N 1
ATOM 702 C CA . LYS A 1 89 ? 1.206 4.764 7.783 1.00 91.25 89 LYS A CA 1
ATOM 703 C C . LYS A 1 89 ? 0.663 3.829 8.867 1.00 91.25 89 LYS A C 1
ATOM 705 O O . LYS A 1 89 ? 1.459 3.254 9.602 1.00 91.25 89 LYS A O 1
ATOM 710 N N . LEU A 1 90 ? -0.647 3.575 8.898 1.00 93.06 90 LEU A N 1
ATOM 711 C CA . LEU A 1 90 ? -1.243 2.605 9.825 1.00 93.06 90 LEU A CA 1
ATOM 712 C C . LEU A 1 90 ? -0.640 1.198 9.671 1.00 93.06 90 LEU A C 1
ATOM 714 O O . LEU A 1 90 ? -0.302 0.589 10.677 1.00 93.06 90 LEU A O 1
ATOM 718 N N . ASP A 1 91 ? -0.423 0.715 8.444 1.00 93.06 91 ASP A N 1
ATOM 719 C CA . ASP A 1 91 ? 0.195 -0.590 8.168 1.00 93.06 91 ASP A CA 1
ATOM 720 C C . ASP A 1 91 ? 1.623 -0.656 8.741 1.00 93.06 91 ASP A C 1
ATOM 722 O O . ASP A 1 91 ? 1.990 -1.633 9.392 1.00 93.06 91 ASP A O 1
ATOM 726 N N . SER A 1 92 ? 2.422 0.405 8.565 1.00 91.88 92 SER A N 1
ATOM 727 C CA . SER A 1 92 ? 3.779 0.469 9.128 1.00 91.88 92 SER A CA 1
ATOM 728 C C . SER A 1 92 ? 3.792 0.473 10.662 1.00 91.88 92 SER A C 1
ATOM 730 O O . SER A 1 92 ? 4.614 -0.217 11.266 1.00 91.88 92 SER A O 1
ATOM 732 N N . HIS A 1 93 ? 2.855 1.191 11.294 1.00 92.06 93 HIS A N 1
ATOM 733 C CA . HIS A 1 93 ? 2.716 1.227 12.752 1.00 92.06 93 HIS A CA 1
ATOM 734 C C . HIS A 1 93 ? 2.164 -0.089 13.311 1.00 92.06 93 HIS A C 1
ATOM 736 O O . HIS A 1 93 ? 2.602 -0.545 14.363 1.00 92.06 93 HIS A O 1
ATOM 742 N N . ALA A 1 94 ? 1.237 -0.729 12.601 1.00 92.56 94 ALA A N 1
ATOM 743 C CA . ALA A 1 94 ? 0.710 -2.034 12.964 1.00 92.56 94 ALA A CA 1
ATOM 744 C C . ALA A 1 94 ? 1.838 -3.076 13.003 1.00 92.56 94 ALA A C 1
ATOM 746 O O . ALA A 1 94 ? 2.024 -3.739 14.025 1.00 92.56 94 ALA A O 1
ATOM 747 N N . LEU A 1 95 ? 2.646 -3.149 11.940 1.00 91.56 95 LEU A N 1
ATOM 748 C CA . LEU A 1 95 ? 3.776 -4.075 11.854 1.00 91.56 95 LEU A CA 1
ATOM 749 C C . LEU A 1 95 ? 4.818 -3.826 12.950 1.00 91.56 95 LEU A C 1
ATOM 751 O O . LEU A 1 95 ? 5.293 -4.783 13.560 1.00 91.56 95 LEU A O 1
ATOM 755 N N . SER A 1 96 ? 5.142 -2.563 13.252 1.00 91.94 96 SER A N 1
ATOM 756 C CA . SER A 1 96 ? 6.109 -2.246 14.313 1.00 91.94 96 SER A CA 1
ATOM 757 C C . SER A 1 96 ? 5.629 -2.641 15.715 1.00 91.94 96 SER A C 1
ATOM 759 O O . SER A 1 96 ? 6.456 -2.917 16.580 1.00 91.94 96 SER A O 1
ATOM 761 N N . HIS A 1 97 ? 4.313 -2.736 15.928 1.00 90.75 97 HIS A N 1
ATOM 762 C CA . HIS A 1 97 ? 3.695 -3.129 17.201 1.00 90.75 97 HIS A CA 1
ATOM 763 C C . HIS A 1 97 ? 3.191 -4.584 17.221 1.00 90.75 97 HIS A C 1
ATOM 765 O O . HIS A 1 97 ? 2.458 -4.977 18.139 1.00 90.75 97 HIS A O 1
ATOM 771 N N . GLY A 1 98 ? 3.569 -5.387 16.221 1.00 91.44 98 GLY A N 1
ATOM 772 C CA . GLY A 1 98 ? 3.238 -6.811 16.142 1.00 91.44 98 GLY A CA 1
ATOM 773 C C . GLY A 1 98 ? 1.771 -7.102 15.823 1.00 91.44 98 GLY A C 1
ATOM 774 O O . GLY A 1 98 ? 1.254 -8.141 16.226 1.00 91.44 98 GLY A O 1
ATOM 775 N N . TYR A 1 99 ? 1.078 -6.181 15.154 1.00 92.31 99 TYR A N 1
ATOM 776 C CA . TYR A 1 99 ? -0.240 -6.442 14.589 1.00 92.31 99 TYR A CA 1
ATOM 777 C C . TYR A 1 99 ? -0.116 -7.052 13.196 1.00 92.31 99 TYR A C 1
ATOM 779 O O . TYR A 1 99 ? 0.673 -6.604 12.363 1.00 92.31 99 TYR A O 1
ATOM 787 N N . GLU A 1 100 ? -0.970 -8.027 12.925 1.00 93.19 100 GLU A N 1
ATOM 788 C CA . GLU A 1 100 ? -1.147 -8.605 11.602 1.00 93.19 100 GLU A CA 1
ATOM 789 C C . GLU A 1 100 ? -2.216 -7.825 10.832 1.00 93.19 100 GLU A C 1
ATOM 791 O O . GLU A 1 100 ? -3.254 -7.438 11.383 1.00 93.19 100 GLU A O 1
ATOM 796 N N . VAL A 1 101 ? -1.958 -7.577 9.548 1.00 94.00 101 VAL A N 1
ATOM 797 C CA . VAL A 1 101 ? -2.904 -6.899 8.656 1.00 94.00 101 VAL A CA 1
ATOM 798 C C . VAL A 1 101 ? -3.958 -7.903 8.208 1.00 94.00 101 VAL A C 1
ATOM 800 O O . VAL A 1 101 ? -3.637 -8.939 7.629 1.00 94.00 101 VAL A O 1
ATOM 803 N N . VAL A 1 102 ? -5.224 -7.584 8.451 1.00 92.50 102 VAL A N 1
ATOM 804 C CA . VAL A 1 102 ? -6.357 -8.398 8.007 1.00 92.50 102 VAL A CA 1
ATOM 805 C C . VAL A 1 102 ? -6.778 -7.932 6.621 1.00 92.50 102 VAL A C 1
ATOM 807 O O . VAL A 1 102 ? -6.956 -6.732 6.402 1.00 92.50 102 VAL A O 1
ATOM 810 N N . ASP A 1 103 ? -6.977 -8.872 5.694 1.00 86.56 103 ASP A N 1
ATOM 811 C CA . ASP A 1 103 ? -7.475 -8.534 4.363 1.00 86.56 103 ASP A CA 1
ATOM 812 C C . ASP A 1 103 ? -8.895 -7.950 4.445 1.00 86.56 103 ASP A C 1
ATOM 814 O O . ASP A 1 103 ? -9.831 -8.571 4.957 1.00 86.56 103 ASP A O 1
ATOM 818 N N . THR A 1 104 ? -9.040 -6.722 3.952 1.00 83.19 104 THR A N 1
ATOM 819 C CA . THR A 1 104 ? -10.303 -5.981 3.879 1.00 83.19 104 THR A CA 1
ATOM 820 C C . THR A 1 104 ? -10.780 -5.785 2.440 1.00 83.19 104 THR A C 1
ATOM 822 O O . THR A 1 104 ? -11.677 -4.978 2.210 1.00 83.19 104 THR A O 1
ATOM 825 N N . SER A 1 105 ? -10.246 -6.540 1.474 1.00 76.06 105 SER A N 1
ATOM 826 C CA . SER A 1 105 ? -10.630 -6.493 0.053 1.00 76.06 105 SER A CA 1
ATOM 827 C C . SER A 1 105 ? -12.135 -6.674 -0.204 1.00 76.06 105 SER A C 1
ATOM 829 O O . SER A 1 105 ? -12.671 -6.120 -1.161 1.00 76.06 105 SER A O 1
ATOM 831 N N . SER A 1 106 ? -12.833 -7.403 0.671 1.00 74.38 106 SER A N 1
ATOM 832 C CA . SER A 1 106 ? -14.284 -7.635 0.610 1.00 74.38 106 SER A CA 1
ATOM 833 C C . 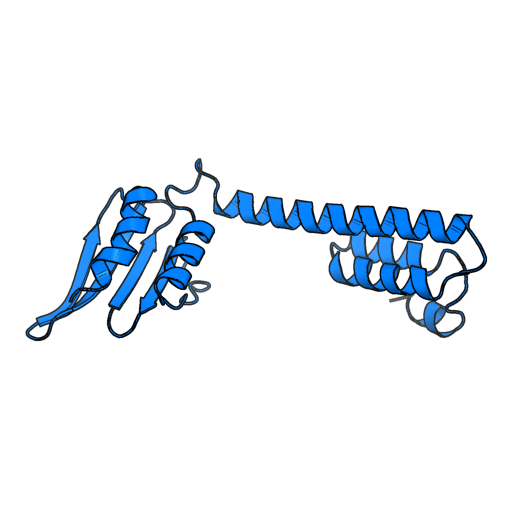SER A 1 106 ? -15.136 -6.519 1.235 1.00 74.38 106 SER A C 1
ATOM 835 O O . SER A 1 106 ? -16.362 -6.546 1.127 1.00 74.38 106 SER A O 1
ATOM 837 N N . SER A 1 107 ? -14.520 -5.533 1.893 1.00 75.81 107 SER A N 1
ATOM 838 C CA . SER A 1 107 ? -15.224 -4.416 2.528 1.00 75.81 107 SER A CA 1
ATOM 839 C C . SER A 1 107 ? -15.608 -3.349 1.506 1.00 75.81 107 SER A C 1
ATOM 841 O O . SER A 1 107 ? -14.762 -2.826 0.786 1.00 75.81 107 SER A O 1
ATOM 843 N N . THR A 1 108 ? -16.877 -2.938 1.506 1.00 76.50 108 THR A N 1
ATOM 844 C CA . THR A 1 108 ? -17.367 -1.826 0.673 1.00 76.50 108 THR A CA 1
ATOM 845 C C . THR A 1 108 ? -16.797 -0.471 1.108 1.00 76.50 108 THR A C 1
ATOM 847 O O . THR A 1 108 ? -16.658 0.438 0.294 1.00 76.50 108 THR A O 1
ATOM 850 N N . ALA A 1 109 ? -16.476 -0.314 2.396 1.00 80.06 109 ALA A N 1
ATOM 851 C CA . ALA A 1 109 ? -15.926 0.923 2.939 1.00 80.06 109 ALA A CA 1
ATOM 852 C C . ALA A 1 109 ? -14.387 0.879 2.978 1.00 80.06 109 ALA A C 1
ATOM 854 O O . ALA A 1 109 ? -13.833 -0.168 3.337 1.00 80.06 109 ALA A O 1
ATOM 855 N N . PRO A 1 110 ? -13.696 2.005 2.693 1.00 86.75 110 PRO A N 1
ATOM 856 C CA . PRO A 1 110 ? -12.244 2.113 2.811 1.00 86.75 110 PRO A CA 1
ATOM 857 C C . PRO A 1 110 ? -11.839 2.007 4.287 1.00 86.75 110 PRO A C 1
ATOM 859 O O . PRO A 1 110 ? -11.876 2.979 5.046 1.00 86.75 110 PRO A O 1
ATOM 862 N N . MET A 1 111 ? -11.498 0.787 4.695 1.00 91.75 111 MET A N 1
ATOM 863 C CA . MET A 1 111 ? -11.201 0.418 6.073 1.00 91.75 111 MET A CA 1
ATOM 864 C C . MET A 1 111 ? -9.914 -0.402 6.126 1.00 91.75 111 MET A C 1
ATOM 866 O O . MET A 1 111 ? -9.721 -1.326 5.333 1.00 91.75 111 MET A O 1
ATOM 870 N N . ALA A 1 112 ? -9.067 -0.095 7.101 1.00 93.31 112 ALA A N 1
ATOM 871 C CA . ALA A 1 112 ? -7.923 -0.917 7.460 1.00 93.31 112 ALA A CA 1
ATOM 872 C C . ALA A 1 112 ? -8.229 -1.692 8.746 1.00 93.31 112 ALA A C 1
ATOM 874 O O . ALA A 1 112 ? -8.827 -1.147 9.676 1.00 93.31 112 ALA A O 1
ATOM 875 N N . SER A 1 113 ? -7.873 -2.973 8.792 1.00 94.69 113 SER A N 1
ATOM 876 C CA . SER A 1 113 ? -8.162 -3.839 9.932 1.00 94.69 113 SER A CA 1
ATOM 877 C C . SER A 1 113 ? -6.902 -4.573 10.360 1.00 94.69 113 SER A C 1
ATOM 879 O O . SER A 1 113 ? -6.154 -5.074 9.524 1.00 94.69 113 SER A O 1
ATOM 881 N N . TYR A 1 114 ? -6.680 -4.617 11.667 1.00 94.69 114 TYR A N 1
ATOM 882 C CA . TYR A 1 114 ? -5.470 -5.149 12.274 1.00 94.69 114 TYR A CA 1
ATOM 883 C C . TYR A 1 114 ? -5.843 -6.047 13.444 1.00 94.69 114 TYR A C 1
ATOM 885 O O . TYR A 1 114 ? -6.732 -5.705 14.230 1.00 94.69 114 TYR A O 1
ATOM 893 N N . CYS A 1 115 ? -5.168 -7.179 13.591 1.00 91.94 115 CYS A N 1
ATOM 894 C CA . CYS A 1 115 ? -5.375 -8.090 14.711 1.00 91.94 115 CYS A CA 1
ATOM 895 C C . CYS A 1 115 ? -4.072 -8.368 15.452 1.00 91.94 115 CYS A C 1
ATOM 897 O O . CYS A 1 115 ? -3.008 -8.486 14.852 1.00 91.94 115 CYS A O 1
ATOM 899 N N . ARG A 1 116 ? -4.173 -8.483 16.775 1.00 90.19 116 ARG A N 1
ATOM 900 C CA . ARG A 1 116 ? -3.089 -8.946 17.637 1.00 90.19 116 ARG A CA 1
ATOM 901 C C . ARG A 1 116 ? -3.683 -9.729 18.799 1.00 90.19 116 ARG A C 1
ATOM 903 O O . ARG A 1 116 ? -4.336 -9.157 19.673 1.00 90.19 116 ARG A O 1
ATOM 910 N N . GLY A 1 117 ? -3.477 -11.043 18.795 1.00 86.06 117 GLY A N 1
ATOM 911 C CA . GLY A 1 117 ? -4.077 -11.940 19.783 1.00 86.06 117 GLY A CA 1
ATOM 912 C C . GLY A 1 117 ? -5.606 -11.829 19.802 1.00 86.06 117 GLY A C 1
ATOM 913 O O . GLY A 1 117 ? -6.262 -12.014 18.780 1.00 86.06 117 GLY A O 1
ATOM 914 N N . ALA A 1 118 ? -6.178 -11.504 20.965 1.00 83.81 118 ALA A N 1
ATOM 915 C CA . ALA A 1 118 ? -7.626 -11.345 21.145 1.00 83.81 118 ALA A CA 1
ATOM 916 C C . ALA A 1 118 ? -8.163 -9.949 20.765 1.00 83.81 118 ALA A C 1
ATOM 918 O O . ALA A 1 118 ? -9.376 -9.727 20.816 1.00 83.81 118 ALA A O 1
ATOM 919 N N . THR A 1 119 ? -7.283 -9.015 20.396 1.00 87.25 119 THR A N 1
ATOM 920 C CA . THR A 1 119 ? -7.639 -7.627 20.092 1.00 87.25 119 THR A CA 1
ATOM 921 C C . THR A 1 119 ? -7.687 -7.408 18.587 1.00 87.25 119 THR A C 1
ATOM 923 O O . THR A 1 119 ? -6.741 -7.729 17.865 1.00 87.25 119 THR A O 1
ATOM 926 N N . ARG A 1 120 ? -8.777 -6.803 18.105 1.00 91.69 120 ARG A N 1
ATOM 927 C CA . ARG A 1 120 ? -8.910 -6.355 16.713 1.00 91.69 120 ARG A CA 1
ATOM 928 C C . ARG A 1 120 ? -9.181 -4.859 16.664 1.00 91.69 120 ARG A C 1
ATOM 930 O O . ARG A 1 120 ? -10.031 -4.355 17.394 1.00 91.69 120 ARG A O 1
ATOM 937 N N . LEU A 1 121 ? -8.487 -4.161 15.778 1.00 93.81 121 LEU A N 1
ATOM 938 C CA . LEU A 1 121 ? -8.670 -2.743 15.505 1.00 93.81 121 LEU A CA 1
ATOM 939 C C . LEU A 1 121 ? -9.169 -2.567 14.072 1.00 93.81 121 LEU A C 1
ATOM 941 O O . LEU A 1 121 ? -8.617 -3.149 13.142 1.00 93.81 121 LEU A O 1
ATOM 945 N N . ASN A 1 122 ? -10.198 -1.747 13.893 1.00 94.38 122 ASN A N 1
ATOM 946 C CA . ASN A 1 122 ? -10.701 -1.338 12.588 1.00 94.38 122 ASN A CA 1
ATOM 947 C C . ASN A 1 122 ? -10.627 0.184 12.484 1.00 94.38 122 ASN A C 1
ATOM 949 O O . ASN A 1 122 ? -11.195 0.880 13.322 1.00 94.38 122 ASN A O 1
ATOM 953 N N . PHE A 1 123 ? -9.978 0.683 11.440 1.00 94.19 123 PHE A N 1
ATOM 954 C CA . PHE A 1 123 ? -9.829 2.100 11.138 1.00 94.19 123 PHE A CA 1
ATOM 955 C C . PHE A 1 123 ? -10.600 2.418 9.861 1.00 94.19 123 PHE A C 1
ATOM 957 O O . PHE A 1 123 ? -10.264 1.920 8.787 1.00 94.19 123 PHE A O 1
ATOM 964 N N . TRP A 1 124 ? -11.626 3.256 9.965 1.00 93.56 124 TRP A N 1
ATOM 965 C CA . TRP A 1 124 ? -12.346 3.791 8.814 1.00 93.56 124 TRP A CA 1
ATOM 966 C C . TRP A 1 124 ? -11.612 5.030 8.305 1.00 93.56 124 TRP A C 1
ATOM 968 O O . TRP A 1 124 ? -11.586 6.067 8.967 1.00 93.56 124 TRP A O 1
ATOM 978 N N . LEU A 1 125 ? -10.991 4.909 7.130 1.00 92.25 125 LEU A N 1
ATOM 979 C CA . LEU A 1 125 ? -9.991 5.865 6.648 1.00 92.25 125 LEU A CA 1
ATOM 980 C C . LEU A 1 125 ? -10.590 7.227 6.279 1.00 92.25 125 LEU A C 1
ATOM 982 O O . LEU A 1 125 ? -9.928 8.254 6.403 1.00 92.25 125 LEU A O 1
ATOM 986 N N . THR A 1 126 ? -11.848 7.239 5.836 1.00 91.06 126 THR A N 1
ATOM 987 C CA . THR A 1 126 ? -12.571 8.455 5.442 1.00 91.06 126 THR A CA 1
ATOM 988 C C . THR A 1 126 ? -13.095 9.247 6.629 1.00 91.06 126 THR A C 1
ATOM 990 O O . THR A 1 126 ? -13.046 10.468 6.600 1.00 91.06 126 THR A O 1
ATOM 993 N N . THR A 1 127 ? -13.601 8.575 7.665 1.00 90.62 127 THR A N 1
ATOM 994 C CA . THR A 1 127 ? -14.261 9.237 8.802 1.00 90.62 127 THR A CA 1
ATOM 995 C C . THR A 1 127 ? -13.358 9.401 10.018 1.00 90.62 127 THR A C 1
ATOM 997 O O . THR A 1 127 ? -13.772 10.014 10.994 1.00 90.62 127 THR A O 1
ATOM 1000 N N . GLY A 1 128 ? -12.169 8.791 10.029 1.00 90.81 128 GLY A N 1
ATOM 1001 C CA . GLY A 1 128 ? -11.327 8.752 11.227 1.00 90.81 128 GLY A CA 1
ATOM 1002 C C . GLY A 1 128 ? -11.977 7.985 12.385 1.00 90.81 128 GLY A C 1
ATOM 1003 O O . GLY A 1 128 ? -11.625 8.179 13.542 1.00 90.81 128 GLY A O 1
ATOM 1004 N N . THR A 1 129 ? -12.966 7.127 12.119 1.00 94.38 129 THR A N 1
ATOM 1005 C CA . THR A 1 129 ? -13.565 6.293 13.168 1.00 94.38 129 THR A CA 1
ATOM 1006 C C . THR A 1 129 ? -12.671 5.089 13.435 1.00 94.38 129 THR A C 1
ATOM 1008 O O . THR A 1 129 ? -12.218 4.430 12.499 1.00 94.38 129 THR A O 1
ATOM 1011 N N . VAL A 1 130 ? -12.449 4.768 14.709 1.00 94.56 130 VAL A N 1
ATOM 1012 C CA . VAL A 1 130 ? -11.671 3.603 15.138 1.00 94.56 130 VAL A CA 1
ATOM 1013 C C . VAL A 1 130 ? -12.519 2.725 16.041 1.00 94.56 130 VAL A C 1
ATOM 1015 O O . VAL A 1 130 ? -12.990 3.158 17.092 1.00 94.56 130 VAL A O 1
ATOM 1018 N N . GLY A 1 131 ? -12.710 1.475 15.634 1.00 92.81 131 GLY A N 1
ATOM 1019 C CA . GLY A 1 131 ? -13.370 0.445 16.424 1.00 92.81 131 GLY A CA 1
ATOM 1020 C C . GLY A 1 131 ? -12.338 -0.504 17.013 1.00 92.81 131 GLY A C 1
ATOM 1021 O O . GLY A 1 131 ? -11.649 -1.191 16.264 1.00 92.81 131 GLY A O 1
ATOM 1022 N N . SER A 1 132 ? -12.256 -0.575 18.337 1.00 91.50 132 SER A N 1
ATOM 1023 C CA . SER A 1 132 ? -11.471 -1.592 19.040 1.00 91.50 132 SER A CA 1
ATOM 1024 C C . SER A 1 132 ? -12.395 -2.676 19.577 1.00 91.50 132 SER A C 1
ATOM 1026 O O . SER A 1 132 ? -13.307 -2.382 20.352 1.00 91.50 132 SER A O 1
ATOM 1028 N N . TYR A 1 133 ? -12.150 -3.914 19.168 1.00 89.38 133 TYR A N 1
ATOM 1029 C CA . TYR A 1 133 ? -12.874 -5.106 19.587 1.00 89.38 133 TYR A CA 1
ATOM 1030 C C . TYR A 1 133 ? -12.005 -5.880 20.570 1.00 89.38 133 TYR A C 1
ATOM 1032 O O . TYR A 1 133 ? -10.864 -6.227 20.258 1.00 89.38 133 TYR A O 1
ATOM 1040 N N . LEU A 1 134 ? -12.557 -6.128 21.752 1.00 87.12 134 LEU A N 1
ATOM 1041 C CA . LEU A 1 134 ? -11.870 -6.724 22.891 1.00 87.12 134 LEU A CA 1
ATOM 1042 C C . LEU A 1 134 ? -12.752 -7.817 23.495 1.00 87.12 134 LEU A C 1
ATOM 1044 O O . LEU A 1 134 ? -13.973 -7.658 23.596 1.00 87.12 134 LEU A O 1
ATOM 1048 N N . CYS A 1 135 ? -12.140 -8.903 23.953 1.00 81.00 135 CYS A N 1
ATOM 1049 C CA . CYS A 1 135 ? -12.822 -9.916 24.753 1.00 81.00 135 CYS A CA 1
ATOM 1050 C C . CYS A 1 135 ? -12.705 -9.566 26.241 1.00 81.00 135 CYS A C 1
ATOM 1052 O O . CYS A 1 135 ? -11.665 -9.779 26.854 1.00 81.00 135 CYS A O 1
ATOM 1054 N N . HIS A 1 136 ? -13.777 -9.041 26.835 1.00 75.06 136 HIS A N 1
ATOM 1055 C CA . HIS A 1 136 ? -13.836 -8.763 28.266 1.00 75.06 136 HIS A CA 1
ATOM 1056 C C . HIS A 1 136 ? -14.048 -10.064 29.062 1.00 75.06 136 HIS A C 1
ATOM 1058 O O . HIS A 1 136 ? -15.018 -10.783 28.797 1.00 75.06 136 HIS A O 1
ATOM 1064 N N . PRO A 1 137 ? -13.254 -10.340 30.114 1.00 79.56 137 PRO A N 1
ATOM 1065 C CA . PRO A 1 137 ? -13.263 -11.630 30.813 1.00 79.56 137 PRO A CA 1
ATOM 1066 C C . PRO A 1 137 ? -14.617 -11.997 31.438 1.00 79.56 137 PRO A C 1
ATOM 1068 O O . PRO A 1 137 ? -14.951 -13.171 31.538 1.00 79.56 137 PRO A O 1
ATOM 1071 N N . LYS A 1 138 ? -15.428 -11.003 31.831 1.00 83.38 138 LYS A N 1
ATOM 1072 C CA . LYS A 1 138 ? -16.764 -11.230 32.427 1.00 83.38 138 LYS A CA 1
ATOM 1073 C C . LYS A 1 138 ? -17.943 -10.972 31.487 1.00 83.38 138 LYS A C 1
ATOM 1075 O O . LYS A 1 138 ? -19.050 -11.398 31.777 1.00 83.38 138 LYS A O 1
ATOM 1080 N N . ARG A 1 139 ? -17.739 -10.189 30.422 1.00 79.69 139 ARG A N 1
ATOM 1081 C CA . ARG A 1 139 ? -18.828 -9.660 29.568 1.00 79.69 139 ARG A CA 1
ATOM 1082 C C . ARG A 1 139 ? -18.774 -10.213 28.143 1.00 79.69 139 ARG A C 1
ATOM 1084 O O . ARG A 1 139 ? -19.681 -9.954 27.364 1.00 79.69 139 ARG A O 1
ATOM 1091 N N . GLY A 1 140 ? -17.741 -10.988 27.814 1.00 84.31 140 GLY A N 1
ATOM 1092 C CA . GLY A 1 140 ? -17.542 -11.529 26.479 1.00 84.31 140 GLY A CA 1
ATOM 1093 C C . GLY A 1 140 ? -17.077 -10.457 25.498 1.00 84.31 140 GLY A C 1
ATOM 1094 O O . GLY A 1 140 ? -16.319 -9.556 25.849 1.00 84.31 140 GLY A O 1
ATOM 1095 N N . LYS A 1 141 ? -17.505 -10.570 24.241 1.00 85.50 141 LYS A N 1
ATOM 1096 C CA . LYS A 1 141 ? -17.079 -9.669 23.165 1.00 85.50 141 LYS A CA 1
ATOM 1097 C C . LYS A 1 141 ? -17.642 -8.267 23.391 1.00 85.50 141 LYS A C 1
ATOM 1099 O O . LYS A 1 141 ? -18.850 -8.081 23.493 1.00 85.50 141 LYS A O 1
ATOM 1104 N N . THR A 1 142 ? -16.758 -7.285 23.417 1.00 87.56 142 THR A N 1
ATOM 1105 C CA . THR A 1 142 ? -17.075 -5.871 23.619 1.00 87.56 142 THR A CA 1
ATOM 1106 C C . THR A 1 142 ? -16.396 -5.026 22.559 1.00 87.56 142 THR A C 1
ATOM 1108 O O . THR A 1 142 ? -15.336 -5.382 22.045 1.00 87.56 142 THR A O 1
ATOM 1111 N N . GLN A 1 143 ? -17.014 -3.894 22.238 1.00 88.81 143 GLN A N 1
ATOM 1112 C CA . GLN A 1 143 ? -16.503 -2.961 21.249 1.00 88.81 143 GLN A CA 1
ATOM 1113 C C . GLN A 1 143 ? -16.532 -1.539 21.797 1.00 88.81 143 GLN A C 1
ATOM 1115 O O . GLN A 1 143 ? -17.524 -1.113 22.387 1.00 88.81 143 GLN A O 1
ATOM 1120 N N . LEU A 1 144 ? -15.448 -0.806 21.562 1.00 90.06 144 LEU A N 1
ATOM 1121 C CA . LEU A 1 144 ? -15.348 0.621 21.832 1.00 90.06 144 LEU A CA 1
ATOM 1122 C C . LEU A 1 144 ? -15.111 1.355 20.512 1.00 90.06 144 LEU A C 1
ATOM 1124 O O . 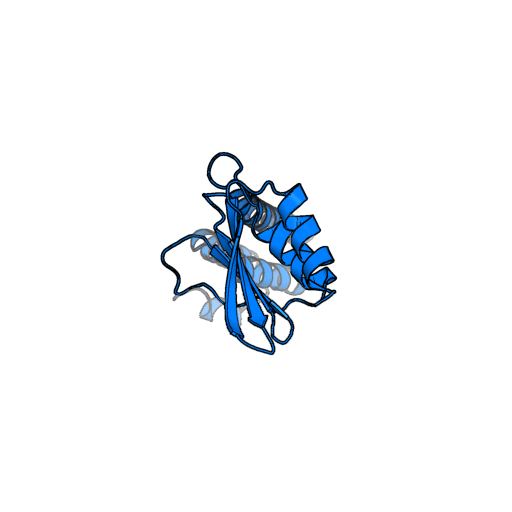LEU A 1 144 ? -14.238 0.967 19.734 1.00 90.06 144 LEU A O 1
ATOM 1128 N N . PHE A 1 145 ? -15.884 2.411 20.275 1.00 91.81 145 PHE A N 1
ATOM 1129 C CA . PHE A 1 145 ? -15.724 3.285 19.119 1.00 91.81 145 PHE A CA 1
ATOM 1130 C C . PHE A 1 145 ? -15.156 4.630 19.551 1.00 91.81 145 PHE A C 1
ATOM 1132 O O . PHE A 1 145 ? -15.652 5.247 20.492 1.00 91.81 145 PHE A O 1
ATOM 1139 N N . ARG A 1 146 ? -14.149 5.095 18.820 1.00 92.50 146 ARG A N 1
ATOM 1140 C CA . ARG A 1 146 ? -13.629 6.462 18.871 1.00 92.50 146 ARG A CA 1
ATOM 1141 C C . ARG A 1 146 ? -13.955 7.118 17.533 1.00 92.50 146 ARG A C 1
ATOM 1143 O O . ARG A 1 146 ? -13.810 6.470 16.498 1.00 92.50 146 ARG A O 1
ATOM 1150 N N . ARG A 1 147 ? -14.452 8.351 17.549 1.00 93.25 147 ARG A N 1
ATOM 1151 C CA . ARG A 1 147 ? -14.783 9.120 16.339 1.00 93.25 147 ARG A CA 1
ATOM 1152 C C . ARG A 1 147 ? -13.770 10.238 16.148 1.00 93.25 147 ARG A C 1
ATOM 1154 O O . ARG A 1 147 ? -13.115 10.609 17.116 1.00 93.25 147 ARG A O 1
ATOM 1161 N N . ASP A 1 148 ? -13.667 10.719 14.912 1.00 91.38 148 ASP A N 1
ATOM 1162 C CA . ASP A 1 148 ? -12.857 11.883 14.534 1.00 91.38 148 ASP A CA 1
ATOM 1163 C C . ASP A 1 148 ? -11.385 11.780 14.974 1.00 91.38 148 ASP A C 1
ATOM 1165 O O . ASP A 1 148 ? -10.747 12.771 15.316 1.00 91.38 148 ASP A O 1
ATOM 1169 N N . VAL A 1 149 ? -10.846 10.556 14.964 1.00 92.56 149 VAL A N 1
ATOM 1170 C CA . VAL A 1 149 ? -9.481 10.258 15.399 1.00 92.56 149 VAL A CA 1
ATOM 1171 C C . VAL A 1 149 ? -8.495 10.773 14.359 1.00 92.56 149 VAL A C 1
ATOM 1173 O O . VAL A 1 149 ? -8.567 10.433 13.173 1.00 92.56 149 VAL A O 1
ATOM 1176 N N . THR A 1 150 ? -7.540 11.570 14.819 1.00 93.19 150 THR A N 1
ATOM 1177 C CA . THR A 1 150 ? -6.431 12.079 14.009 1.00 93.19 150 THR A CA 1
ATOM 1178 C C . THR A 1 150 ? -5.375 11.002 13.760 1.00 93.19 150 THR A C 1
ATOM 1180 O O . THR A 1 150 ? -5.288 10.006 14.475 1.00 93.19 150 THR A O 1
ATOM 1183 N N . MET A 1 151 ? -4.505 11.203 12.764 1.00 92.31 151 MET A N 1
ATOM 1184 C CA . MET A 1 151 ? -3.428 10.244 12.483 1.00 92.31 151 MET A CA 1
ATOM 1185 C C . MET A 1 151 ? -2.501 10.029 13.694 1.00 92.31 151 MET A C 1
ATOM 1187 O O . MET A 1 151 ? -2.094 8.904 13.951 1.00 92.31 151 MET A O 1
ATOM 1191 N N . THR A 1 152 ? -2.210 11.079 14.464 1.00 91.62 152 THR A N 1
ATOM 1192 C CA . THR A 1 152 ? -1.386 10.995 15.681 1.00 91.62 15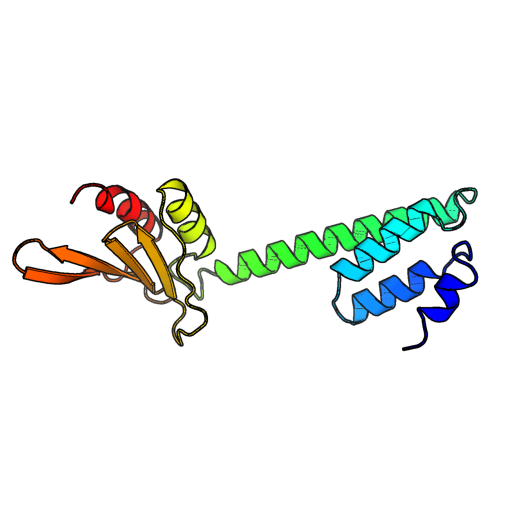2 THR A CA 1
ATOM 1193 C C . THR A 1 152 ? -2.063 10.191 16.787 1.00 91.62 152 THR A C 1
ATOM 1195 O O . THR A 1 152 ? -1.428 9.356 17.419 1.00 91.62 152 THR A O 1
ATOM 1198 N N . GLU A 1 153 ? -3.367 10.377 16.996 1.00 92.31 153 GLU A N 1
ATOM 1199 C CA . GLU A 1 153 ? -4.111 9.586 17.983 1.00 92.31 153 GLU A CA 1
ATOM 1200 C C . GLU A 1 153 ?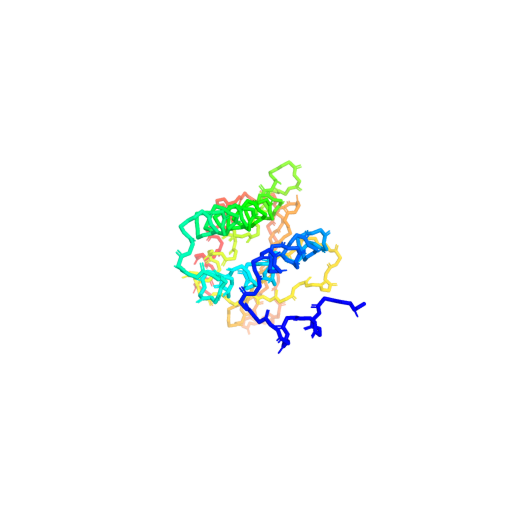 -4.250 8.127 17.542 1.00 92.31 153 GLU A C 1
ATOM 1202 O O . GLU A 1 153 ? -4.163 7.219 18.366 1.00 92.31 153 GLU A O 1
ATOM 1207 N N . ALA A 1 154 ? -4.422 7.886 16.239 1.00 92.25 154 ALA A N 1
ATOM 1208 C CA . ALA A 1 154 ? -4.457 6.544 15.674 1.00 92.25 154 ALA A CA 1
ATOM 1209 C C . ALA A 1 154 ? -3.147 5.781 15.930 1.00 92.25 154 ALA A C 1
ATOM 1211 O O . ALA A 1 154 ? -3.192 4.588 16.227 1.00 92.25 154 ALA A O 1
ATOM 1212 N N . GLU A 1 155 ? -2.000 6.464 15.874 1.00 91.38 155 GLU A N 1
ATOM 1213 C CA . GLU A 1 155 ? -0.692 5.900 16.228 1.00 91.38 155 GLU A CA 1
ATOM 1214 C C . GLU A 1 155 ? -0.639 5.520 17.719 1.00 91.38 155 GLU A C 1
ATOM 1216 O O . GLU A 1 155 ? -0.307 4.378 18.042 1.00 91.38 155 GLU A O 1
ATOM 1221 N N . SER A 1 156 ? -1.085 6.401 18.623 1.00 91.19 156 SER A N 1
ATOM 1222 C CA . SER A 1 156 ? -1.141 6.113 20.068 1.00 91.19 156 SER A CA 1
ATOM 1223 C C . SER A 1 156 ? -2.101 4.973 20.443 1.00 91.19 156 SER A C 1
ATOM 1225 O O . SER A 1 156 ? -1.912 4.311 21.465 1.00 91.19 156 SER A O 1
ATOM 1227 N N . ILE A 1 157 ? -3.129 4.691 19.632 1.00 90.94 157 ILE A N 1
ATOM 1228 C CA . ILE A 1 157 ? -4.039 3.556 19.872 1.00 90.94 157 ILE A CA 1
ATOM 1229 C C . ILE A 1 157 ? -3.297 2.213 19.768 1.00 90.94 157 ILE A C 1
ATOM 1231 O O . ILE A 1 157 ? -3.615 1.289 20.523 1.00 90.94 157 ILE A O 1
ATOM 1235 N N . PHE A 1 158 ? -2.297 2.092 18.886 1.00 89.50 158 PHE A N 1
ATOM 1236 C CA . PHE A 1 158 ? -1.502 0.863 18.769 1.00 89.50 158 PHE A CA 1
ATOM 1237 C C . PHE A 1 158 ? -0.659 0.588 20.023 1.00 89.50 158 PHE A C 1
ATOM 1239 O O . PHE A 1 158 ? -0.488 -0.578 20.394 1.00 89.50 158 PHE A O 1
ATOM 1246 N N . GLU A 1 159 ? -0.204 1.643 20.704 1.00 85.75 159 GLU A N 1
ATOM 1247 C CA . GLU A 1 159 ? 0.551 1.566 21.959 1.00 85.75 159 GLU A CA 1
ATOM 1248 C C . GLU A 1 159 ? -0.349 1.153 23.133 1.00 85.75 159 GLU A C 1
ATOM 1250 O O . GLU A 1 159 ? -0.049 0.213 23.866 1.00 85.75 159 GLU A O 1
ATOM 1255 N N . GLN A 1 160 ? -1.502 1.808 23.299 1.00 76.31 160 GLN A N 1
ATOM 1256 C CA . GLN A 1 160 ? -2.380 1.590 24.460 1.00 76.31 160 GLN A CA 1
ATOM 1257 C C . GLN A 1 160 ? -3.049 0.213 24.467 1.00 76.31 160 GLN A C 1
ATOM 1259 O O . GLN A 1 160 ? -3.319 -0.354 25.525 1.00 76.31 160 GLN A O 1
ATOM 1264 N N . ALA A 1 161 ? -3.290 -0.363 23.292 1.00 63.94 161 ALA A N 1
ATOM 1265 C CA . ALA A 1 161 ? -3.888 -1.686 23.164 1.00 63.94 161 ALA A CA 1
ATOM 1266 C C . ALA A 1 161 ? -2.943 -2.838 23.594 1.00 63.94 161 ALA A C 1
ATOM 1268 O O . ALA A 1 161 ? -3.278 -4.007 23.398 1.00 63.94 161 ALA A O 1
ATOM 1269 N N . ILE A 1 162 ? -1.757 -2.532 24.148 1.00 54.84 162 ILE A N 1
ATOM 1270 C CA . ILE A 1 162 ? -0.793 -3.480 24.747 1.00 54.84 162 ILE A CA 1
ATOM 1271 C C . ILE A 1 162 ? -1.189 -3.913 26.172 1.00 54.84 162 ILE A C 1
ATOM 1273 O O . ILE A 1 162 ? -0.755 -4.973 26.606 1.00 54.84 162 ILE A O 1
ATOM 1277 N N . ALA A 1 163 ? -2.023 -3.155 26.892 1.00 38.84 163 ALA A N 1
ATOM 1278 C CA . ALA A 1 163 ? -2.118 -3.273 28.354 1.00 38.84 163 ALA A CA 1
ATOM 1279 C C . ALA A 1 163 ? -3.440 -3.833 28.932 1.00 38.84 163 ALA A C 1
ATOM 1281 O O . ALA A 1 163 ? -3.779 -3.487 30.064 1.00 38.84 163 ALA A O 1
ATOM 1282 N N . ILE A 1 164 ? -4.196 -4.672 28.209 1.00 40.84 164 ILE A N 1
ATOM 1283 C CA . ILE A 1 164 ? -5.422 -5.309 28.750 1.00 40.84 164 ILE A CA 1
ATOM 1284 C C . ILE A 1 164 ? -5.351 -6.826 28.629 1.00 40.84 164 ILE A C 1
ATOM 1286 O O . ILE A 1 164 ? -5.113 -7.299 27.496 1.00 40.84 164 ILE A O 1
#

Organism: NCBI:txid426638

Radius of gyration: 24.38 Å; chains: 1; bounding box: 49×33×66 Å